Protein AF-A0A7J4SU70-F1 (afdb_monomer)

pLDDT: mean 95.59, std 3.38, range [81.38, 98.56]

Secondary structure (DSSP, 8-state):
-HHHHHHHHHHTT----HHHHHHHHHHHHTTPEEEES-GGGGGGGGGT-EEEE--

Sequence (55 aa):
KAAEVYKKLESVGKKPSFQDCVIAMAAVMNDSLLLTFDKDFRQFEEFGLKM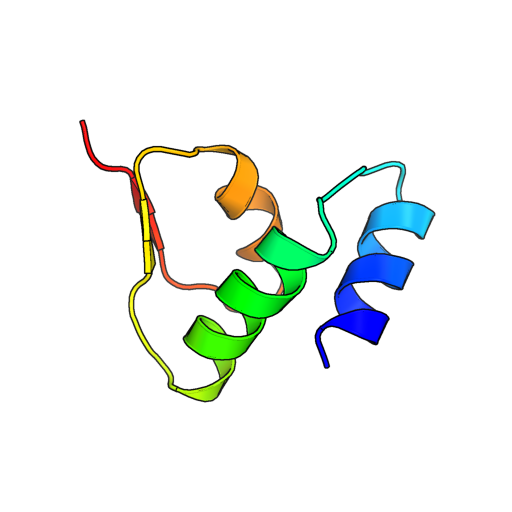KLLS

Solvent-accessible surface area (backbone atoms only — not comparable to full-atom values): 3315 Å² total; per-residue (Å²): 106,38,70,57,52,46,54,55,37,48,75,73,73,43,83,76,54,72,66,55,31,44,53,46,42,53,27,39,78,66,76,37,77,43,77,37,76,63,72,75,60,60,76,41,42,88,75,60,38,45,71,45,79,56,132

Radius of gyration: 10.41 Å; Cα contacts (8 Å, |Δi|>4): 63; chains: 1; bounding box: 26×26×17 Å

Foldseek 3Di:
DLVVVCVVCVVVVHHDDSVLSVVQVVCQVVVHEAEECDPSNVVCVVVVGHYDHDD

Mean predicted aligned error: 2.39 Å

Structure (mmCIF, N/CA/C/O backbone):
data_AF-A0A7J4SU70-F1
#
_entry.id   AF-A0A7J4SU70-F1
#
loop_
_atom_site.group_PDB
_atom_site.id
_atom_site.type_symbol
_atom_site.label_atom_id
_atom_site.label_alt_id
_atom_site.label_comp_id
_atom_site.label_asym_id
_atom_site.label_entity_id
_atom_site.label_seq_id
_atom_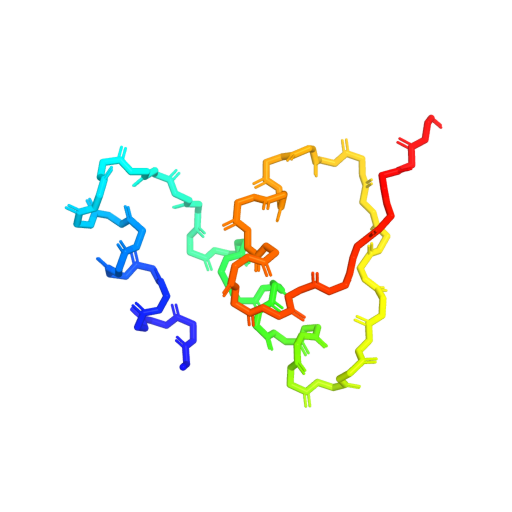site.pdbx_PDB_ins_code
_atom_site.Cartn_x
_atom_site.Cartn_y
_atom_site.Cartn_z
_atom_site.occupancy
_atom_site.B_iso_or_equiv
_atom_site.auth_seq_id
_atom_site.auth_comp_id
_atom_site.auth_asym_id
_atom_site.auth_atom_id
_atom_site.pdbx_PDB_model_num
ATOM 1 N N . LYS A 1 1 ? 9.243 -0.765 -5.967 1.00 84.69 1 LYS A N 1
ATOM 2 C CA . LYS A 1 1 ? 9.775 -1.350 -4.698 1.00 84.69 1 LYS A CA 1
ATOM 3 C C . LYS A 1 1 ? 9.163 -0.626 -3.493 1.00 84.69 1 LYS A C 1
ATOM 5 O O . LYS A 1 1 ? 8.792 0.529 -3.647 1.00 84.69 1 LYS A O 1
ATOM 10 N N . ALA A 1 2 ? 9.081 -1.243 -2.304 1.00 91.69 2 ALA A N 1
ATOM 11 C CA . ALA A 1 2 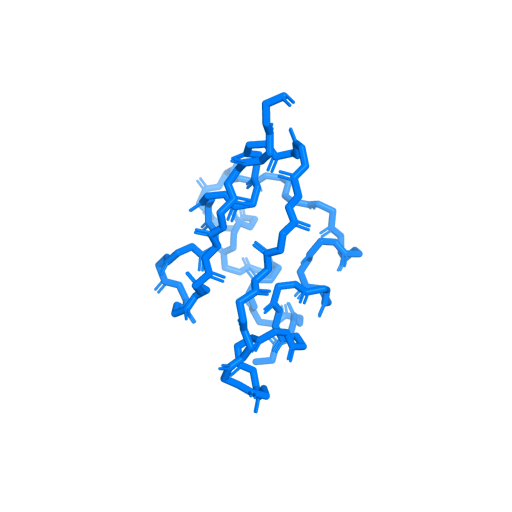? 8.444 -0.633 -1.117 1.00 91.69 2 ALA A CA 1
ATOM 12 C C . ALA A 1 2 ? 8.978 0.773 -0.770 1.00 91.69 2 ALA A C 1
ATOM 14 O O . ALA A 1 2 ? 8.195 1.678 -0.514 1.00 91.69 2 ALA A O 1
ATOM 15 N N . ALA A 1 3 ? 10.294 0.993 -0.872 1.00 94.19 3 ALA A N 1
ATOM 16 C CA . ALA A 1 3 ? 10.906 2.304 -0.636 1.00 94.19 3 ALA A CA 1
ATOM 17 C C . ALA A 1 3 ? 10.471 3.397 -1.636 1.00 94.19 3 ALA A C 1
ATOM 19 O O . ALA A 1 3 ? 10.389 4.566 -1.273 1.00 94.19 3 ALA A O 1
ATOM 20 N N . GLU A 1 4 ? 10.186 3.037 -2.891 1.00 94.75 4 GLU A N 1
ATOM 21 C CA . GLU A 1 4 ? 9.700 3.989 -3.902 1.00 94.75 4 GLU A CA 1
ATOM 22 C C . GLU A 1 4 ? 8.243 4.369 -3.631 1.00 94.75 4 GLU A C 1
ATOM 24 O O . GLU A 1 4 ? 7.885 5.539 -3.734 1.00 94.75 4 GLU A O 1
ATOM 29 N N . VAL A 1 5 ? 7.424 3.390 -3.233 1.00 94.00 5 VAL A N 1
ATOM 30 C CA . VAL A 1 5 ? 6.027 3.615 -2.839 1.00 94.00 5 VAL A CA 1
ATOM 31 C C . VAL A 1 5 ? 5.955 4.486 -1.593 1.00 94.00 5 VAL A C 1
ATOM 33 O O . VAL A 1 5 ? 5.224 5.469 -1.596 1.00 94.00 5 VAL A O 1
ATOM 36 N N . TYR A 1 6 ? 6.780 4.203 -0.584 1.00 94.81 6 TYR A N 1
ATOM 37 C CA . TYR A 1 6 ? 6.889 5.025 0.619 1.00 94.81 6 TYR A CA 1
ATOM 38 C C . TYR A 1 6 ? 7.200 6.493 0.277 1.00 94.81 6 TYR A C 1
ATOM 40 O O . TYR A 1 6 ? 6.436 7.384 0.639 1.00 94.81 6 TYR A O 1
ATOM 48 N N . LYS A 1 7 ? 8.246 6.747 -0.526 1.00 94.50 7 LYS A N 1
ATOM 49 C CA . LYS A 1 7 ? 8.613 8.108 -0.961 1.00 94.50 7 LYS A CA 1
ATOM 50 C C . LYS A 1 7 ? 7.519 8.801 -1.775 1.00 94.50 7 LYS A C 1
ATOM 52 O O . LYS A 1 7 ? 7.328 10.006 -1.641 1.00 94.50 7 LYS A O 1
ATOM 57 N N . LYS A 1 8 ? 6.819 8.059 -2.639 1.00 95.06 8 LYS A N 1
ATOM 58 C CA . LYS A 1 8 ? 5.734 8.604 -3.465 1.00 95.06 8 LYS A CA 1
ATOM 59 C C . LYS A 1 8 ? 4.496 8.946 -2.636 1.00 95.06 8 LYS A C 1
ATOM 61 O O . LYS A 1 8 ? 3.824 9.925 -2.931 1.00 95.06 8 LYS A O 1
ATOM 66 N N . LEU A 1 9 ? 4.199 8.160 -1.606 1.00 92.44 9 LEU A N 1
ATOM 67 C CA . LEU A 1 9 ? 3.110 8.443 -0.677 1.00 92.44 9 LEU A CA 1
ATOM 68 C C . LEU A 1 9 ? 3.440 9.657 0.205 1.00 92.44 9 LEU A C 1
ATOM 70 O O . LEU A 1 9 ? 2.606 10.554 0.329 1.00 92.44 9 LEU A O 1
ATOM 74 N N . GLU A 1 10 ? 4.672 9.755 0.716 1.00 93.56 10 GLU A N 1
ATOM 75 C CA . GLU A 1 10 ? 5.134 10.942 1.451 1.00 93.56 10 GLU A CA 1
ATOM 76 C C . GLU A 1 10 ? 5.066 12.221 0.606 1.00 93.56 10 GLU A C 1
ATOM 78 O O . GLU A 1 10 ? 4.629 13.261 1.102 1.00 93.56 10 GLU A O 1
ATOM 83 N N . SER A 1 11 ? 5.438 12.164 -0.679 1.00 95.06 11 SER A N 1
ATOM 84 C CA . SER A 1 11 ? 5.448 13.355 -1.542 1.00 95.06 11 SER A CA 1
ATOM 85 C C . SER A 1 11 ? 4.057 13.920 -1.844 1.00 95.06 11 SER A C 1
ATOM 87 O O . SER A 1 11 ? 3.949 15.091 -2.207 1.00 95.06 11 SER A O 1
ATOM 89 N N . VAL A 1 12 ? 2.996 13.127 -1.664 1.00 93.38 12 VAL A N 1
ATOM 90 C CA . VAL A 1 12 ? 1.592 13.560 -1.799 1.00 93.38 12 VAL A CA 1
ATOM 91 C C . VAL A 1 12 ? 0.909 13.787 -0.445 1.00 93.38 12 VAL A C 1
ATOM 93 O O . VAL A 1 12 ? -0.315 13.881 -0.371 1.00 93.38 12 VAL A O 1
ATOM 96 N N . GLY A 1 13 ? 1.686 13.870 0.640 1.00 91.88 13 GLY A N 1
ATOM 97 C CA . GLY A 1 13 ? 1.196 14.172 1.987 1.00 91.88 13 GLY A CA 1
ATOM 98 C C . GLY A 1 13 ? 0.552 12.993 2.722 1.00 91.88 13 GLY A C 1
ATOM 99 O O . GLY A 1 13 ? 0.057 13.175 3.837 1.00 91.88 13 GLY A O 1
ATOM 100 N N . LYS A 1 14 ? 0.573 11.785 2.145 1.00 90.44 14 LYS A N 1
ATOM 101 C CA . LYS A 1 14 ? 0.182 10.560 2.853 1.00 90.44 14 LYS A CA 1
ATOM 102 C C . LYS A 1 14 ? 1.323 10.138 3.787 1.00 90.44 14 LYS A C 1
ATOM 104 O O . LYS A 1 14 ? 2.492 10.393 3.515 1.00 90.44 14 LYS A O 1
ATOM 109 N N . LYS A 1 15 ? 0.988 9.491 4.903 1.00 89.81 15 LYS A N 1
ATOM 110 C CA . LYS A 1 15 ? 1.959 9.030 5.912 1.00 89.81 15 LYS A CA 1
ATOM 111 C C . LYS A 1 15 ? 1.785 7.532 6.183 1.00 89.81 15 LYS A C 1
ATOM 113 O O . LYS A 1 15 ? 1.335 7.172 7.269 1.00 89.81 15 LYS A O 1
ATOM 118 N N . PRO A 1 16 ? 2.061 6.657 5.200 1.00 89.75 16 PRO A N 1
ATOM 119 C CA . PRO A 1 16 ? 2.009 5.218 5.430 1.00 89.75 16 PRO A CA 1
ATOM 120 C C . PRO A 1 16 ? 3.109 4.809 6.414 1.00 89.75 16 PRO A C 1
ATOM 122 O O . PRO A 1 16 ? 4.169 5.439 6.462 1.00 89.75 16 PRO A O 1
ATOM 125 N N . SER A 1 17 ? 2.921 3.712 7.147 1.00 95.38 17 SER A N 1
ATOM 126 C CA . SER A 1 17 ? 4.070 3.088 7.796 1.00 95.38 17 SER A CA 1
ATOM 127 C C . SER A 1 17 ? 4.943 2.396 6.739 1.00 95.38 17 SER A C 1
ATOM 129 O O . SER A 1 17 ? 4.462 1.905 5.710 1.00 95.38 17 SER A O 1
ATOM 131 N N . PHE A 1 18 ? 6.256 2.336 6.975 1.00 94.50 18 PHE A N 1
ATOM 132 C CA . PHE A 1 18 ? 7.140 1.576 6.087 1.00 94.50 18 PHE A CA 1
ATOM 133 C C . PHE A 1 18 ? 6.779 0.081 6.084 1.00 94.50 18 PHE A C 1
ATOM 135 O O . PHE A 1 18 ? 6.885 -0.577 5.050 1.00 94.50 18 PHE A O 1
ATOM 142 N N . GLN A 1 19 ? 6.292 -0.440 7.216 1.00 97.31 19 GLN A N 1
ATOM 143 C CA . GLN A 1 19 ? 5.807 -1.812 7.341 1.00 97.31 19 GLN A CA 1
ATOM 144 C C . GLN A 1 19 ? 4.621 -2.082 6.403 1.00 97.31 19 GLN A C 1
ATOM 146 O O . GLN A 1 19 ? 4.648 -3.077 5.679 1.00 97.31 19 GLN A O 1
ATOM 151 N N . ASP A 1 20 ? 3.642 -1.180 6.330 1.00 97.12 20 ASP A N 1
ATOM 152 C CA . ASP A 1 20 ? 2.491 -1.333 5.428 1.00 97.12 20 ASP A CA 1
ATOM 153 C C . ASP A 1 20 ? 2.923 -1.295 3.966 1.00 97.12 20 ASP A C 1
ATOM 155 O O . ASP A 1 20 ? 2.449 -2.090 3.157 1.00 97.12 20 ASP A O 1
ATOM 159 N N . CYS A 1 21 ? 3.899 -0.443 3.629 1.00 97.44 21 CYS A N 1
ATOM 160 C CA . CYS A 1 21 ? 4.488 -0.419 2.290 1.00 97.44 21 CYS A CA 1
ATOM 161 C C . CYS A 1 21 ? 5.138 -1.764 1.929 1.00 97.44 21 CYS A C 1
ATOM 163 O O . CYS A 1 21 ? 5.032 -2.213 0.787 1.00 97.44 21 CYS A O 1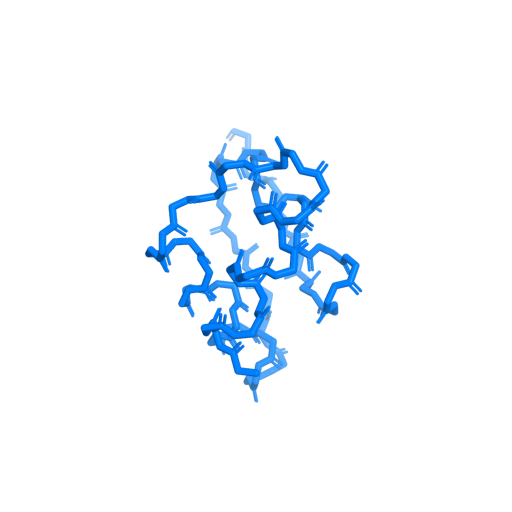
ATOM 165 N N . VAL A 1 22 ? 5.817 -2.416 2.879 1.00 98.12 22 VAL A N 1
ATOM 166 C CA . VAL A 1 22 ? 6.420 -3.741 2.665 1.00 98.12 22 VAL A CA 1
ATOM 167 C C . VAL A 1 22 ? 5.341 -4.803 2.479 1.00 98.12 22 VAL A C 1
ATOM 169 O O . VAL A 1 22 ? 5.419 -5.565 1.517 1.00 98.12 22 VAL A O 1
ATOM 172 N N . ILE A 1 23 ? 4.321 -4.830 3.340 1.00 98.12 23 ILE A N 1
ATOM 173 C CA . ILE A 1 23 ? 3.212 -5.794 3.260 1.00 98.12 23 ILE A CA 1
ATOM 174 C C . ILE A 1 23 ? 2.461 -5.641 1.933 1.00 98.12 23 ILE A C 1
ATOM 176 O O . ILE A 1 23 ? 2.285 -6.620 1.207 1.00 98.12 23 ILE A O 1
ATOM 180 N N . ALA A 1 24 ? 2.071 -4.413 1.579 1.00 97.88 24 ALA A N 1
ATOM 181 C CA . ALA A 1 24 ? 1.350 -4.126 0.346 1.00 97.88 24 ALA A CA 1
ATOM 182 C C . ALA A 1 24 ? 2.169 -4.532 -0.884 1.00 97.88 24 ALA A C 1
ATOM 184 O O . ALA A 1 24 ? 1.666 -5.229 -1.764 1.00 97.88 24 ALA A O 1
ATOM 185 N N . MET A 1 25 ? 3.455 -4.170 -0.932 1.00 98.19 25 MET A N 1
ATOM 186 C CA . MET A 1 25 ? 4.289 -4.523 -2.079 1.00 98.19 25 MET A CA 1
ATOM 187 C C . MET A 1 25 ? 4.609 -6.011 -2.158 1.00 98.19 25 MET A C 1
ATOM 189 O O . MET A 1 25 ? 4.710 -6.533 -3.266 1.00 98.19 25 MET A O 1
ATOM 193 N N . ALA A 1 26 ? 4.725 -6.708 -1.027 1.00 98.25 26 ALA A N 1
ATOM 194 C CA . ALA A 1 26 ? 4.848 -8.159 -1.021 1.00 98.25 26 ALA A CA 1
ATOM 195 C C . ALA A 1 26 ? 3.595 -8.820 -1.616 1.00 98.25 26 ALA A C 1
ATOM 197 O O . ALA A 1 26 ? 3.729 -9.723 -2.441 1.00 98.25 26 ALA A O 1
ATOM 198 N N . ALA A 1 27 ? 2.394 -8.346 -1.270 1.00 98.38 27 ALA A N 1
ATOM 199 C CA . ALA A 1 27 ? 1.149 -8.855 -1.848 1.00 98.38 27 ALA A CA 1
ATOM 200 C C . ALA A 1 27 ? 1.073 -8.598 -3.363 1.00 98.38 27 ALA A C 1
ATOM 202 O O . ALA A 1 27 ? 0.813 -9.530 -4.119 1.00 98.38 27 ALA A O 1
ATOM 203 N N . VAL A 1 28 ? 1.398 -7.380 -3.814 1.00 98.12 28 VAL A N 1
ATOM 204 C CA . VAL A 1 28 ? 1.438 -7.020 -5.246 1.00 98.12 28 VAL A CA 1
ATOM 205 C C . VAL A 1 28 ? 2.425 -7.895 -6.022 1.00 98.12 28 VAL A C 1
ATOM 207 O O . VAL A 1 28 ? 2.087 -8.423 -7.076 1.00 98.12 28 VAL A O 1
ATOM 210 N N . MET A 1 29 ? 3.644 -8.080 -5.507 1.00 97.75 29 MET A N 1
ATOM 211 C CA . MET A 1 29 ? 4.692 -8.854 -6.187 1.00 97.75 29 MET A CA 1
ATOM 212 C C . MET A 1 29 ? 4.357 -10.341 -6.338 1.00 97.75 29 MET A C 1
ATOM 214 O O . MET A 1 29 ? 4.879 -10.983 -7.244 1.00 97.75 29 MET A O 1
ATOM 218 N N . ASN A 1 30 ? 3.513 -10.880 -5.458 1.00 98.12 30 ASN A N 1
ATOM 219 C CA . ASN A 1 30 ? 3.080 -12.276 -5.492 1.00 98.12 30 ASN A CA 1
ATOM 220 C C . ASN A 1 30 ? 1.684 -12.457 -6.119 1.00 98.12 30 ASN A C 1
ATOM 222 O O . ASN A 1 30 ? 1.156 -13.563 -6.087 1.00 98.12 30 ASN A O 1
ATOM 226 N N . ASP A 1 31 ? 1.082 -11.392 -6.661 1.00 97.69 31 ASP A N 1
ATOM 227 C CA . ASP A 1 31 ? -0.308 -11.365 -7.145 1.00 97.69 31 ASP A CA 1
ATOM 228 C C . ASP A 1 31 ? -1.344 -11.887 -6.122 1.00 97.69 31 ASP A C 1
ATOM 230 O O . ASP A 1 31 ? -2.362 -12.494 -6.461 1.00 97.69 31 ASP A O 1
ATOM 234 N N . SER A 1 32 ? -1.081 -11.646 -4.837 1.00 98.38 32 SER A N 1
ATOM 235 C CA . SER A 1 32 ? -1.880 -12.152 -3.718 1.00 98.38 32 SER A CA 1
ATOM 236 C C . SER A 1 32 ? -2.976 -11.173 -3.290 1.00 98.38 32 SER A C 1
ATOM 238 O O . SER A 1 32 ? -2.799 -9.955 -3.327 1.00 98.38 32 SER A O 1
ATOM 240 N N . LEU A 1 33 ? -4.098 -11.707 -2.792 1.00 98.44 33 LEU A N 1
ATOM 241 C CA . LEU A 1 33 ? -5.150 -10.926 -2.131 1.00 98.44 33 LEU A CA 1
ATOM 242 C C . LEU A 1 33 ? -4.760 -10.631 -0.673 1.00 98.44 33 LEU A C 1
ATOM 244 O O . LEU A 1 33 ? -4.628 -11.556 0.128 1.00 98.44 33 LEU A O 1
ATOM 248 N N . LEU A 1 34 ? -4.643 -9.354 -0.304 1.00 98.44 34 LEU A N 1
ATOM 249 C CA . LEU A 1 34 ? -4.455 -8.951 1.091 1.00 98.44 34 LEU A CA 1
ATOM 250 C C . LEU A 1 34 ? -5.792 -8.977 1.845 1.00 98.44 34 LEU A C 1
ATOM 252 O O . LEU A 1 34 ? -6.706 -8.211 1.535 1.00 98.44 34 LEU A O 1
ATOM 256 N N . LEU A 1 35 ? -5.890 -9.829 2.864 1.00 98.25 35 LEU A N 1
ATOM 257 C CA . LEU A 1 35 ? -6.989 -9.822 3.830 1.00 98.25 35 LEU A CA 1
ATOM 258 C C . LEU A 1 35 ? -6.557 -9.021 5.058 1.00 98.25 35 LEU A C 1
ATOM 260 O O . LEU A 1 35 ? -5.545 -9.344 5.675 1.00 98.25 35 LEU A O 1
ATOM 264 N N . THR A 1 36 ? -7.296 -7.974 5.411 1.00 97.69 36 THR A N 1
ATOM 265 C CA . THR A 1 36 ? -6.931 -7.095 6.531 1.00 97.69 36 THR A CA 1
ATOM 266 C C . THR A 1 36 ? -8.163 -6.439 7.143 1.00 97.69 36 THR A C 1
ATOM 268 O O . THR A 1 36 ? -9.161 -6.258 6.455 1.00 97.69 36 THR A O 1
ATOM 271 N N . PHE A 1 37 ? -8.099 -6.066 8.420 1.00 97.75 37 PHE A N 1
ATOM 272 C CA . PHE A 1 37 ? -9.091 -5.194 9.069 1.00 97.75 37 PHE A CA 1
ATOM 273 C C . PHE A 1 37 ? -8.735 -3.705 8.927 1.00 97.75 37 PHE A C 1
ATOM 275 O O . PHE A 1 37 ? -9.537 -2.834 9.260 1.00 97.75 37 PHE A O 1
ATOM 282 N N . ASP A 1 38 ? -7.533 -3.403 8.432 1.00 96.50 38 ASP A N 1
ATOM 283 C CA . ASP A 1 38 ? -7.035 -2.043 8.298 1.00 96.50 38 ASP A CA 1
ATOM 284 C C . ASP A 1 38 ? -7.413 -1.439 6.937 1.00 96.50 38 ASP A C 1
ATOM 286 O O . ASP A 1 38 ? -6.954 -1.863 5.870 1.00 96.50 38 ASP A O 1
ATOM 290 N N . LYS A 1 39 ? -8.271 -0.417 6.984 1.00 96.44 39 LYS A N 1
ATOM 291 C CA . LYS A 1 39 ? -8.749 0.312 5.805 1.00 96.44 39 LYS A CA 1
ATOM 292 C C . LYS A 1 39 ? -7.675 1.188 5.164 1.00 96.44 39 LYS A C 1
ATOM 294 O O . LYS A 1 39 ? -7.837 1.547 3.996 1.00 96.44 39 LYS A O 1
ATOM 299 N N . ASP A 1 40 ? -6.602 1.517 5.879 1.00 95.50 40 ASP A N 1
ATOM 300 C CA . ASP A 1 40 ? -5.555 2.406 5.380 1.00 95.50 40 ASP A CA 1
ATOM 301 C C . ASP A 1 40 ? -4.768 1.744 4.243 1.00 95.50 40 ASP A C 1
ATOM 303 O O . ASP A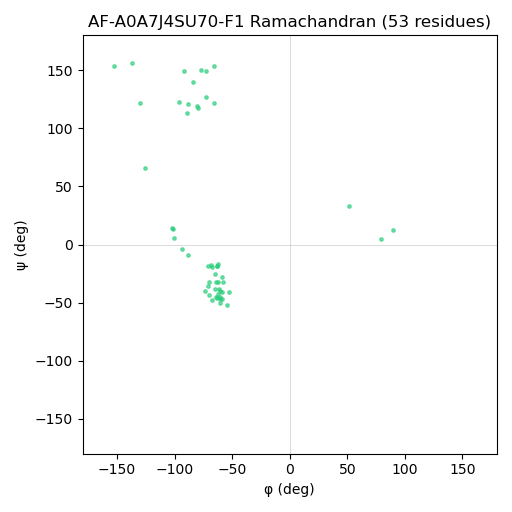 1 40 ? -4.193 2.442 3.406 1.00 95.50 40 ASP A O 1
ATOM 307 N N . PHE A 1 41 ? -4.851 0.415 4.100 1.00 96.94 41 PHE A N 1
ATOM 308 C CA . PHE A 1 41 ? -4.293 -0.300 2.953 1.00 96.94 41 PHE A CA 1
ATOM 309 C C . PHE A 1 41 ? -4.938 0.067 1.608 1.00 96.94 41 PHE A C 1
ATOM 311 O O . PHE A 1 41 ? -4.310 -0.124 0.565 1.00 96.94 41 PHE A O 1
ATOM 318 N N . ARG A 1 42 ? -6.137 0.669 1.595 1.00 95.94 42 ARG A N 1
ATOM 319 C CA . ARG A 1 42 ? 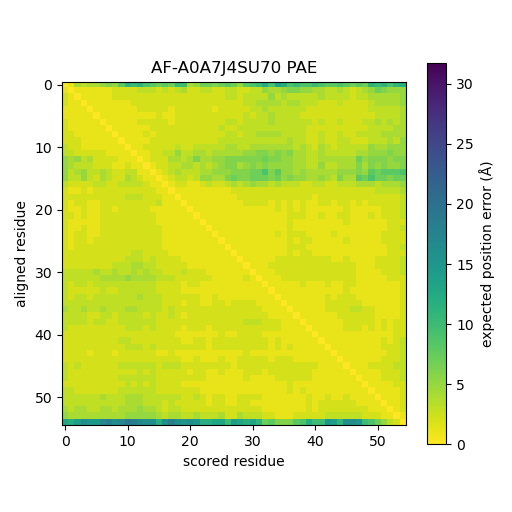-6.780 1.133 0.349 1.00 95.94 42 ARG A CA 1
ATOM 320 C C . ARG A 1 42 ? -5.924 2.138 -0.410 1.00 95.94 42 ARG A C 1
ATOM 322 O O . ARG A 1 42 ? -5.981 2.204 -1.632 1.00 95.94 42 ARG A O 1
ATOM 329 N N . GLN A 1 43 ? -5.079 2.892 0.293 1.00 94.69 43 GLN A N 1
ATOM 330 C CA . GLN A 1 43 ? -4.173 3.840 -0.351 1.00 94.69 43 GLN A CA 1
ATOM 331 C C . GLN A 1 43 ? -3.166 3.168 -1.294 1.00 94.69 43 GLN A C 1
ATOM 333 O O . GLN A 1 43 ? -2.575 3.871 -2.108 1.00 94.69 43 GLN A O 1
ATOM 338 N N . PHE A 1 44 ? -2.967 1.848 -1.188 1.00 96.81 44 PHE A N 1
ATOM 339 C CA . PHE A 1 44 ? -2.063 1.094 -2.049 1.00 96.81 44 PHE A CA 1
ATOM 340 C C . PHE A 1 44 ? -2.746 0.462 -3.273 1.00 96.81 44 PHE A C 1
ATOM 342 O O . PHE A 1 44 ? -2.048 -0.098 -4.121 1.00 96.81 44 PHE A O 1
ATOM 349 N N . GLU A 1 45 ? -4.076 0.566 -3.415 1.00 96.06 45 GLU A N 1
ATOM 350 C CA . GLU A 1 45 ? -4.806 0.076 -4.601 1.00 96.06 45 GLU A CA 1
ATOM 351 C C . GLU A 1 45 ? -4.276 0.738 -5.891 1.00 96.06 45 GLU A C 1
ATOM 353 O O . GLU A 1 45 ? -4.161 0.080 -6.924 1.00 96.06 45 GLU A O 1
ATOM 358 N N . GLU A 1 46 ? -3.821 1.999 -5.818 1.00 94.88 46 GLU A N 1
ATOM 359 C CA . GLU A 1 46 ? -3.186 2.717 -6.940 1.00 94.88 46 GLU A CA 1
ATOM 360 C C . GLU A 1 46 ? -1.862 2.089 -7.419 1.00 94.88 46 GLU A C 1
ATOM 362 O O . GLU A 1 46 ? -1.418 2.353 -8.537 1.00 94.88 46 GLU A O 1
ATOM 367 N N . PHE A 1 47 ? -1.233 1.241 -6.596 1.00 95.56 47 PHE A N 1
ATOM 368 C CA . PHE A 1 47 ? -0.018 0.489 -6.933 1.00 95.56 47 PHE A CA 1
ATOM 369 C C . PHE A 1 47 ? -0.306 -0.975 -7.290 1.00 95.56 47 PHE A C 1
ATOM 371 O O . PHE A 1 47 ? 0.622 -1.780 -7.361 1.00 95.56 47 PHE A O 1
ATOM 378 N N . GLY A 1 48 ? -1.575 -1.327 -7.517 1.00 97.31 48 GLY A N 1
ATOM 379 C CA . GLY A 1 48 ? -1.994 -2.669 -7.918 1.00 97.31 48 GLY A CA 1
ATOM 380 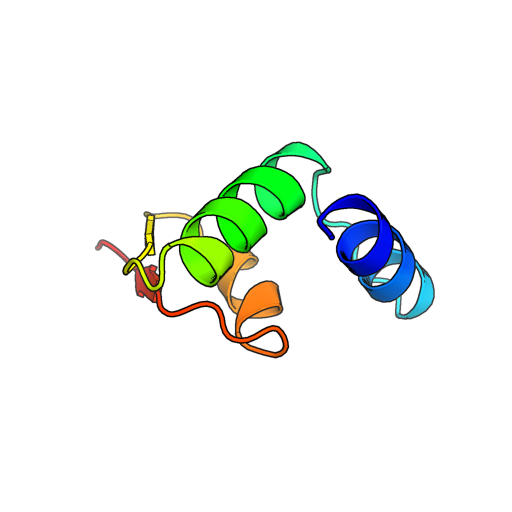C C . GLY A 1 48 ? -2.315 -3.610 -6.758 1.00 97.31 48 GLY A C 1
ATOM 381 O O . GLY A 1 48 ? -2.438 -4.814 -6.981 1.00 97.31 48 GLY A O 1
ATOM 382 N N . LEU A 1 49 ? -2.449 -3.104 -5.525 1.00 98.31 49 LEU A N 1
ATOM 383 C CA . LEU A 1 49 ? -2.845 -3.943 -4.395 1.00 98.31 49 LEU A CA 1
ATOM 384 C C . LEU A 1 49 ? -4.279 -4.455 -4.584 1.00 98.31 49 LEU A C 1
ATOM 386 O O . LEU A 1 49 ? -5.226 -3.674 -4.642 1.00 98.31 49 LEU A O 1
ATOM 390 N N . LYS A 1 50 ? -4.441 -5.780 -4.600 1.00 98.56 50 LYS A N 1
ATOM 391 C CA . LYS A 1 50 ? -5.739 -6.444 -4.448 1.00 98.56 50 LYS A CA 1
ATOM 392 C C . LYS A 1 50 ? -5.987 -6.659 -2.959 1.00 98.56 50 LYS A C 1
ATOM 394 O O . LYS A 1 50 ? -5.202 -7.347 -2.306 1.00 98.56 50 LYS A O 1
ATOM 399 N N . MET A 1 51 ? -7.071 -6.111 -2.413 1.00 98.12 51 MET A N 1
ATOM 400 C CA . MET A 1 51 ? -7.392 -6.278 -0.993 1.00 98.12 51 MET A CA 1
ATOM 401 C C . MET A 1 51 ? -8.868 -6.569 -0.728 1.00 98.12 51 MET A C 1
ATOM 403 O O . MET A 1 51 ? -9.749 -6.207 -1.507 1.00 98.12 51 MET A O 1
ATOM 407 N N . LYS A 1 52 ? -9.134 -7.203 0.416 1.00 98.31 52 LYS A N 1
ATOM 408 C CA . LYS A 1 52 ? -10.468 -7.352 0.998 1.00 98.31 52 LYS A CA 1
ATOM 409 C C . LYS A 1 52 ? -10.417 -6.933 2.462 1.00 98.31 52 LYS A C 1
ATOM 411 O O . LYS A 1 52 ? -9.677 -7.514 3.255 1.00 98.31 52 LYS A O 1
ATOM 416 N N . LEU A 1 53 ? -11.239 -5.943 2.799 1.00 98.00 53 LEU A N 1
ATOM 417 C CA . LEU A 1 53 ? -11.447 -5.539 4.180 1.00 98.00 53 LEU A CA 1
ATOM 418 C C . LEU A 1 53 ? -12.279 -6.613 4.894 1.00 98.00 53 LEU A C 1
ATOM 420 O O . LEU A 1 53 ? -13.334 -7.016 4.394 1.00 98.00 53 LEU A O 1
ATOM 424 N N . LEU A 1 54 ? -11.779 -7.096 6.023 1.00 96.81 54 LEU A N 1
ATOM 425 C CA . LEU A 1 54 ? -12.479 -8.009 6.915 1.00 96.81 54 LEU A CA 1
ATOM 426 C C . LEU A 1 54 ? -13.379 -7.196 7.856 1.00 96.81 54 LEU A C 1
ATOM 428 O O . LEU A 1 54 ? -13.008 -6.100 8.279 1.00 96.81 54 LEU A O 1
ATOM 432 N N . SER A 1 55 ? -14.579 -7.721 8.106 1.00 81.38 55 SER A N 1
ATOM 433 C CA . SER A 1 55 ? -15.612 -7.148 8.980 1.00 81.38 55 SER A CA 1
ATOM 434 C C . SER A 1 55 ? -15.505 -7.678 10.398 1.00 81.38 55 SER A C 1
ATOM 436 O O . SER A 1 55 ? -15.353 -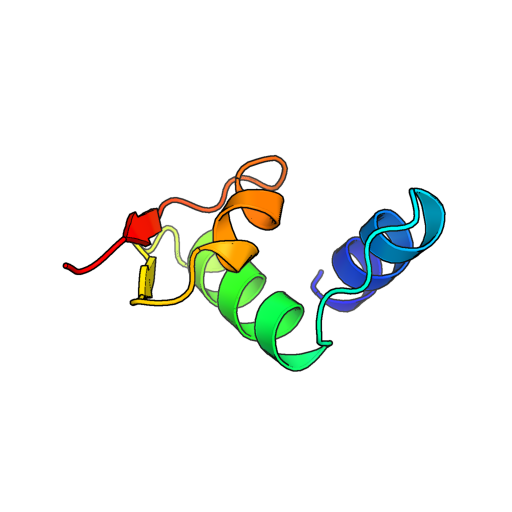8.918 10.502 1.00 81.38 55 SER A O 1
#

Nearest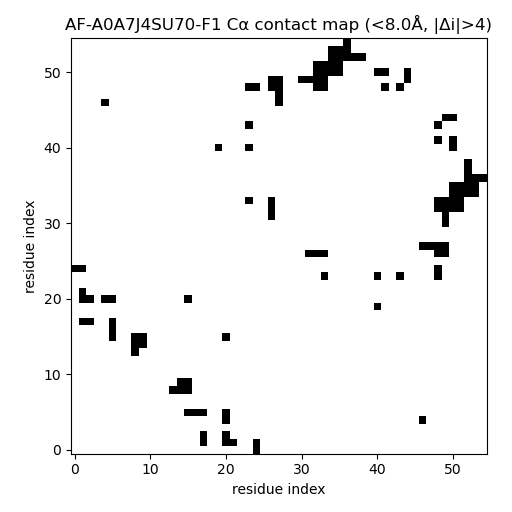 PDB structures (foldseek):
  1y82-assembly1_A  TM=9.196E-01  e=5.582E-03  Pyrococcus furiosus
  1y82-assembly2_D  TM=9.500E-01  e=8.515E-03  Pyrococcus furiosus
  5h4g-assembly1_A  TM=9.355E-01  e=3.478E-02  Pyrococcus horikoshii OT3
  1v96-assembly1_A  TM=9.421E-01  e=5.305E-02  Pyrococcus horikoshii
  6nkl-assembly1_A  TM=8.235E-01  e=3.305E-01  Haemophilus influenzae